Protein AF-A0A7C0YH83-F1 (afdb_monomer)

Sequence (129 aa):
MWSFIKPYIESYDAVVFTLEEFVPPDLNVNLVEYILPAIDPFSSKNMELPEDVYRSAVANSGVDMRRPLIVQVSRFDPWKDPLGVIQAYQLVKREKPDVQLAMVGSLAGDDPEGYEILSRVNEESAKDP

Structure (mmCIF, N/CA/C/O backbone):
data_AF-A0A7C0YH83-F1
#
_entry.id   AF-A0A7C0YH83-F1
#
loop_
_atom_site.group_PDB
_atom_site.id
_atom_site.type_symbol
_atom_site.label_atom_id
_atom_site.label_alt_id
_atom_site.label_comp_id
_atom_site.label_asym_id
_atom_site.label_entity_id
_atom_site.label_seq_id
_atom_site.pdbx_PDB_ins_code
_atom_site.Cartn_x
_atom_site.Cartn_y
_atom_site.Cartn_z
_atom_site.occupancy
_atom_site.B_iso_or_equiv
_atom_site.auth_seq_id
_atom_site.auth_comp_id
_atom_site.auth_asym_id
_atom_site.auth_atom_id
_atom_site.pdbx_PDB_model_num
ATOM 1 N N . MET A 1 1 ? 24.615 -0.431 -8.190 1.00 82.81 1 MET A N 1
ATOM 2 C CA . MET A 1 1 ? 23.457 -1.183 -8.720 1.00 82.81 1 MET A CA 1
ATOM 3 C C . MET A 1 1 ? 22.943 -0.566 -10.018 1.00 82.81 1 MET A C 1
ATOM 5 O O . MET A 1 1 ? 22.995 -1.242 -11.031 1.00 82.81 1 MET A O 1
ATOM 9 N N . TRP A 1 2 ? 22.545 0.715 -10.035 1.00 93.81 2 TRP A N 1
ATOM 10 C CA . TRP A 1 2 ? 22.045 1.387 -11.249 1.00 93.81 2 TRP A CA 1
ATOM 11 C C . TRP A 1 2 ? 22.982 1.279 -12.466 1.00 93.81 2 TRP A C 1
ATOM 13 O O . TRP A 1 2 ? 22.588 0.756 -13.502 1.00 93.81 2 TRP A O 1
ATOM 23 N N . SER A 1 3 ? 24.260 1.643 -12.315 1.00 94.00 3 SER A N 1
ATOM 24 C CA . SER A 1 3 ? 25.250 1.574 -13.405 1.00 94.00 3 SER A CA 1
ATOM 25 C C . SER A 1 3 ? 25.466 0.168 -13.977 1.00 94.00 3 SER A C 1
ATOM 27 O O . SER A 1 3 ? 25.964 0.038 -15.087 1.00 94.00 3 SER A O 1
ATOM 29 N N . PHE A 1 4 ? 25.117 -0.881 -13.224 1.00 96.06 4 PHE A N 1
ATOM 30 C CA . PHE A 1 4 ? 25.198 -2.262 -13.695 1.00 96.06 4 PHE A CA 1
ATOM 31 C C . PHE A 1 4 ? 23.999 -2.630 -14.575 1.00 96.06 4 PHE A C 1
ATOM 33 O O . PHE A 1 4 ? 24.183 -3.293 -15.587 1.00 96.06 4 PHE A O 1
ATOM 40 N N . ILE A 1 5 ? 22.786 -2.193 -14.216 1.00 95.88 5 ILE A N 1
ATOM 41 C CA . ILE A 1 5 ? 21.565 -2.536 -14.963 1.00 95.88 5 ILE A CA 1
ATOM 42 C C . ILE A 1 5 ? 21.326 -1.614 -16.164 1.00 95.88 5 ILE A C 1
ATOM 44 O O . ILE A 1 5 ? 20.762 -2.052 -17.164 1.00 95.88 5 ILE A O 1
ATOM 48 N N . LYS A 1 6 ? 21.787 -0.360 -16.086 1.00 96.56 6 LYS A N 1
ATOM 49 C CA . LYS A 1 6 ? 21.571 0.676 -17.102 1.00 96.56 6 LYS A CA 1
ATOM 50 C C . LYS A 1 6 ? 21.915 0.223 -18.532 1.00 96.56 6 LYS A C 1
ATOM 52 O O . LYS A 1 6 ? 21.037 0.351 -19.378 1.00 96.56 6 LYS A O 1
ATOM 57 N N . PRO A 1 7 ? 23.087 -0.383 -18.821 1.00 95.88 7 PRO A N 1
ATOM 58 C CA . PRO A 1 7 ? 23.424 -0.787 -20.190 1.00 95.88 7 PRO A CA 1
ATOM 59 C C . PRO A 1 7 ? 22.461 -1.825 -20.779 1.00 95.88 7 PRO A C 1
ATOM 61 O O . PRO A 1 7 ? 22.270 -1.874 -21.989 1.00 95.88 7 PRO A O 1
ATOM 64 N N . TYR A 1 8 ? 21.846 -2.656 -19.933 1.00 96.12 8 TYR A N 1
ATOM 65 C CA . TYR A 1 8 ? 20.841 -3.619 -20.376 1.00 96.12 8 TYR A CA 1
ATOM 66 C C . TYR A 1 8 ? 19.514 -2.927 -20.685 1.00 96.12 8 TYR A C 1
ATOM 68 O O . TYR A 1 8 ? 18.873 -3.263 -21.673 1.00 96.12 8 TYR A O 1
ATOM 76 N N . ILE A 1 9 ? 19.115 -1.943 -19.877 1.00 96.25 9 ILE A N 1
ATOM 77 C CA . ILE A 1 9 ? 17.890 -1.160 -20.099 1.00 96.25 9 ILE A CA 1
ATOM 78 C C . ILE A 1 9 ? 18.010 -0.318 -21.377 1.00 96.25 9 ILE A C 1
ATOM 80 O O . ILE A 1 9 ? 17.086 -0.298 -22.181 1.00 96.25 9 ILE A O 1
ATOM 84 N N . GLU A 1 10 ? 19.165 0.309 -21.611 1.00 97.06 10 GLU A N 1
ATOM 85 C CA . GLU A 1 10 ? 19.425 1.133 -22.804 1.0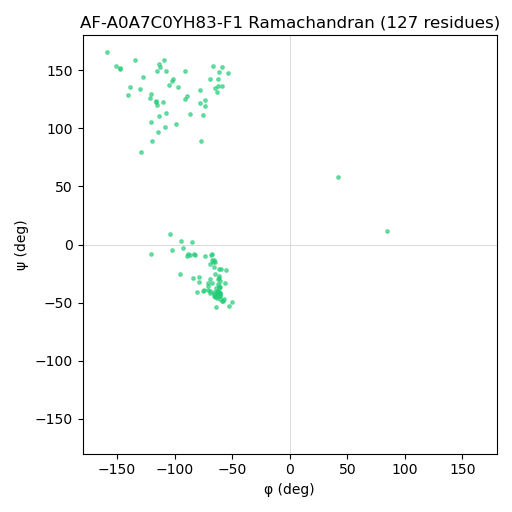0 97.06 10 GLU A CA 1
ATOM 86 C C . GLU A 1 10 ? 19.484 0.330 -24.115 1.00 97.06 10 GLU A C 1
ATOM 88 O O . GLU A 1 10 ? 19.515 0.913 -25.195 1.00 97.06 10 GLU A O 1
ATOM 93 N N . SER A 1 11 ? 19.468 -1.006 -24.042 1.00 96.44 11 SER A N 1
ATOM 94 C CA . SER A 1 11 ? 19.387 -1.874 -25.224 1.00 96.44 11 SER A CA 1
ATOM 95 C C . SER A 1 11 ? 17.963 -2.072 -25.764 1.00 96.44 11 SER A C 1
ATOM 97 O O . SER A 1 11 ? 17.807 -2.646 -26.840 1.00 96.44 11 SER A O 1
ATOM 99 N N . TYR A 1 12 ? 16.934 -1.617 -25.040 1.00 97.50 12 TYR A N 1
ATOM 100 C CA . TYR A 1 12 ? 15.534 -1.722 -25.455 1.00 97.50 12 TYR A CA 1
ATOM 101 C C . TYR A 1 12 ? 15.087 -0.493 -26.253 1.00 97.50 12 TYR A C 1
ATOM 103 O O . TYR A 1 12 ? 15.523 0.629 -26.001 1.00 97.50 12 TYR A O 1
ATOM 111 N N . ASP A 1 13 ? 14.146 -0.694 -27.176 1.00 97.19 13 ASP A N 1
ATOM 112 C CA . ASP A 1 13 ? 13.575 0.390 -27.986 1.00 97.19 13 ASP A CA 1
ATOM 113 C C . ASP A 1 13 ? 12.691 1.348 -27.173 1.00 97.19 13 ASP A C 1
ATOM 115 O O . ASP A 1 13 ? 12.582 2.530 -27.505 1.00 97.19 13 ASP A O 1
ATOM 119 N N . ALA A 1 14 ? 12.060 0.837 -26.113 1.00 97.06 14 ALA A N 1
ATOM 120 C CA . ALA A 1 14 ? 11.176 1.592 -25.240 1.00 97.06 14 ALA A CA 1
ATOM 121 C C . ALA A 1 14 ? 11.236 1.079 -23.798 1.00 97.06 14 ALA A C 1
ATOM 123 O O . ALA A 1 14 ? 11.435 -0.113 -23.551 1.00 97.06 14 ALA A O 1
ATOM 124 N N . VAL A 1 15 ? 10.996 1.981 -22.851 1.00 97.38 15 VAL A N 1
ATOM 125 C CA . VAL A 1 15 ? 10.873 1.676 -21.421 1.00 97.38 15 VAL A CA 1
ATOM 126 C C . VAL A 1 15 ? 9.572 2.248 -20.881 1.00 97.38 15 VAL A C 1
ATOM 128 O O . VAL A 1 15 ? 9.138 3.324 -21.289 1.00 97.38 15 VAL A O 1
ATOM 131 N N . VAL A 1 16 ? 8.954 1.523 -19.953 1.00 97.50 16 VAL A N 1
ATOM 132 C CA . VAL A 1 16 ? 7.685 1.918 -19.343 1.00 97.50 16 VAL A CA 1
ATOM 133 C C . VAL A 1 16 ? 7.901 2.162 -17.860 1.00 97.50 16 VAL A C 1
ATOM 135 O O . VAL A 1 16 ? 8.334 1.264 -17.137 1.00 97.50 16 VAL A O 1
ATOM 138 N N . PHE A 1 17 ? 7.553 3.360 -17.405 1.00 97.50 17 PHE A N 1
ATOM 139 C CA . PHE A 1 17 ? 7.521 3.719 -15.992 1.00 97.50 17 PHE A CA 1
ATOM 140 C C . PHE A 1 17 ? 6.086 3.983 -15.548 1.00 97.50 17 PHE A C 1
ATOM 142 O O . PHE A 1 17 ? 5.219 4.336 -16.343 1.00 97.50 17 PHE A O 1
ATOM 149 N N . THR A 1 18 ? 5.818 3.827 -14.255 1.00 97.44 18 THR A N 1
ATOM 150 C CA . THR A 1 18 ? 4.505 4.183 -13.703 1.00 97.44 18 THR A CA 1
ATOM 151 C C . THR A 1 18 ? 4.355 5.684 -13.493 1.00 97.44 18 THR A C 1
ATOM 153 O O . THR A 1 18 ? 3.238 6.181 -13.509 1.00 97.44 18 THR A O 1
ATOM 156 N N . LEU A 1 19 ? 5.463 6.392 -13.260 1.00 95.75 19 LEU A N 1
ATOM 157 C CA . LEU A 1 19 ? 5.513 7.815 -12.938 1.00 95.75 19 LEU A CA 1
ATOM 158 C C . LEU A 1 19 ? 6.789 8.441 -13.515 1.00 95.75 19 LEU A C 1
ATOM 160 O O . LEU A 1 19 ? 7.805 7.755 -13.645 1.00 95.75 19 LEU A O 1
ATOM 164 N N . GLU A 1 20 ? 6.736 9.736 -13.820 1.00 94.62 20 GLU A N 1
ATOM 165 C CA . GLU A 1 20 ? 7.871 10.499 -14.355 1.00 94.62 20 GLU A CA 1
ATOM 166 C C . GLU A 1 20 ? 9.029 10.579 -13.356 1.00 94.62 20 GLU A C 1
ATOM 168 O O . GLU A 1 20 ? 10.188 10.426 -13.735 1.00 94.62 20 GLU A O 1
ATOM 173 N N . GLU A 1 21 ? 8.736 10.703 -12.059 1.00 95.81 21 GLU A N 1
ATOM 174 C CA . GLU A 1 21 ? 9.751 10.826 -11.008 1.00 95.81 21 GLU A CA 1
ATOM 175 C C . GLU A 1 21 ? 10.621 9.570 -10.847 1.00 95.81 21 GLU A C 1
ATOM 177 O O . GLU A 1 21 ? 11.649 9.606 -10.168 1.00 95.81 21 GLU A O 1
ATOM 182 N N . PHE A 1 22 ? 10.220 8.445 -11.446 1.00 95.56 22 PHE A N 1
ATOM 183 C CA . PHE A 1 22 ? 10.992 7.204 -11.426 1.00 95.56 22 PHE A CA 1
ATOM 184 C C . PHE A 1 22 ? 11.994 7.095 -12.574 1.00 95.56 22 PHE A C 1
ATOM 186 O O . PHE A 1 22 ? 12.809 6.170 -12.556 1.00 95.56 22 PHE A O 1
ATOM 193 N N . VAL A 1 23 ? 11.966 8.013 -13.546 1.00 95.69 23 VAL A N 1
ATOM 194 C CA . VAL A 1 23 ? 12.904 8.008 -14.671 1.00 95.69 23 VAL A CA 1
ATOM 195 C C . VAL A 1 23 ? 14.283 8.464 -14.186 1.00 95.69 23 VAL A C 1
ATOM 197 O O . VAL A 1 23 ? 14.433 9.594 -13.714 1.00 95.69 23 VAL A O 1
ATOM 200 N N . PRO A 1 24 ? 15.323 7.619 -14.298 1.00 95.62 24 PRO A N 1
ATOM 201 C CA . PRO A 1 24 ? 16.668 8.015 -13.913 1.00 95.62 24 PRO A CA 1
ATOM 202 C C . PRO A 1 24 ? 17.169 9.148 -14.817 1.00 95.62 24 PRO A C 1
ATOM 204 O O . PRO A 1 24 ? 17.037 9.056 -16.038 1.00 95.62 24 PRO A O 1
ATOM 207 N N . PRO A 1 25 ? 17.783 10.201 -14.252 1.00 93.94 25 PRO A N 1
ATOM 208 C CA . PRO A 1 25 ? 18.122 11.414 -14.998 1.00 93.94 25 PRO A CA 1
ATOM 209 C C . PRO A 1 25 ? 19.172 11.188 -16.092 1.00 93.94 25 PRO A C 1
ATOM 211 O O . PRO A 1 25 ? 19.315 12.010 -16.991 1.00 93.94 25 PRO A O 1
ATOM 214 N N . ASP A 1 26 ? 19.936 10.099 -16.004 1.00 95.75 26 ASP A N 1
ATOM 215 C CA . ASP A 1 26 ? 20.992 9.743 -16.944 1.00 95.75 26 ASP A CA 1
ATOM 216 C C . ASP A 1 26 ? 20.594 8.615 -17.911 1.00 95.75 26 ASP A C 1
ATOM 218 O O . ASP A 1 26 ? 21.467 8.104 -18.613 1.00 95.75 26 ASP A O 1
ATOM 222 N N . LEU A 1 27 ? 19.323 8.198 -17.940 1.00 95.81 27 LEU A N 1
ATOM 223 C CA . LEU A 1 27 ? 18.836 7.142 -18.827 1.00 95.81 27 LEU A CA 1
ATOM 224 C C . LEU A 1 27 ? 18.745 7.637 -20.279 1.00 95.81 27 LEU A C 1
ATOM 226 O O . LEU A 1 27 ? 18.050 8.610 -20.561 1.00 95.81 27 LEU A O 1
ATOM 230 N N . ASN A 1 28 ? 19.408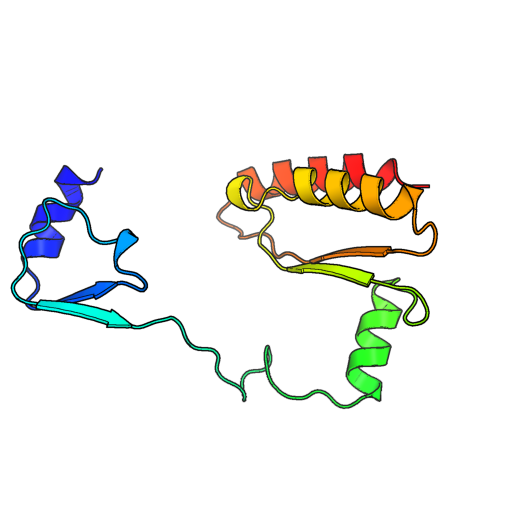 6.943 -21.206 1.00 95.12 28 ASN A N 1
ATOM 231 C CA . ASN A 1 28 ? 19.405 7.273 -22.628 1.00 95.12 28 ASN A CA 1
ATOM 232 C C . ASN A 1 28 ? 18.716 6.176 -23.455 1.00 95.12 28 ASN A C 1
ATOM 234 O O . ASN A 1 28 ? 19.334 5.176 -23.819 1.00 95.12 28 ASN A O 1
ATOM 238 N N . VAL A 1 29 ? 17.436 6.378 -23.765 1.00 95.62 29 VAL A N 1
ATOM 239 C CA . VAL A 1 29 ? 16.597 5.473 -24.571 1.00 95.62 29 VAL A CA 1
ATOM 240 C C . VAL A 1 29 ? 15.802 6.261 -25.607 1.00 95.62 29 VAL A C 1
ATOM 242 O O . VAL A 1 29 ? 15.577 7.459 -25.448 1.00 95.62 29 VAL A O 1
ATOM 245 N N . ASN A 1 30 ? 15.348 5.584 -26.662 1.00 93.94 30 ASN A N 1
ATOM 246 C CA . ASN A 1 30 ? 14.607 6.229 -27.749 1.00 93.94 30 ASN A CA 1
ATOM 247 C C . ASN A 1 30 ? 13.191 6.655 -27.335 1.00 93.94 30 ASN A C 1
ATOM 249 O O . ASN A 1 30 ? 12.705 7.685 -27.800 1.00 93.94 30 ASN A O 1
ATOM 253 N N . LEU A 1 31 ? 12.530 5.858 -26.488 1.00 97.38 31 LEU A N 1
ATOM 254 C CA . LEU A 1 31 ? 11.156 6.097 -26.060 1.00 97.38 31 LEU A CA 1
ATOM 255 C C . LEU A 1 31 ? 10.969 5.778 -24.572 1.00 97.38 31 LEU A C 1
ATOM 257 O O . LEU A 1 31 ? 11.298 4.685 -24.110 1.00 97.38 31 LEU A O 1
ATOM 261 N N . VAL A 1 32 ? 10.391 6.729 -23.842 1.00 97.62 32 VAL A N 1
ATOM 262 C CA . VAL A 1 32 ? 9.933 6.561 -22.458 1.00 97.62 32 VAL A CA 1
ATOM 263 C C . VAL A 1 32 ? 8.422 6.747 -22.447 1.00 97.62 32 VAL A C 1
ATOM 265 O O . VAL A 1 32 ? 7.934 7.793 -22.866 1.00 97.62 32 VAL A O 1
ATOM 268 N N . GLU A 1 33 ? 7.698 5.743 -21.965 1.00 97.75 33 GLU A N 1
ATOM 269 C CA . GLU A 1 33 ? 6.241 5.768 -21.833 1.00 97.75 33 GLU A CA 1
ATOM 270 C C . GLU A 1 33 ? 5.819 5.695 -20.366 1.00 97.75 33 GLU A C 1
ATOM 272 O O . GLU A 1 33 ? 6.473 5.049 -19.538 1.00 97.75 33 GLU A O 1
ATOM 277 N N . TYR A 1 34 ? 4.681 6.317 -20.057 1.00 97.44 34 TYR A N 1
ATOM 278 C CA . TYR A 1 34 ? 4.110 6.322 -18.714 1.00 97.44 34 TYR A CA 1
ATOM 279 C C . TYR A 1 34 ? 2.796 5.556 -18.689 1.00 97.44 34 TYR A C 1
ATOM 281 O O . TYR A 1 34 ? 1.785 6.006 -19.227 1.00 97.44 34 TYR A O 1
ATOM 289 N N . ILE A 1 35 ? 2.803 4.395 -18.037 1.00 96.94 35 ILE A N 1
ATOM 290 C CA . ILE A 1 35 ? 1.609 3.567 -17.872 1.00 96.94 35 ILE A CA 1
ATOM 291 C C . ILE A 1 35 ? 1.358 3.393 -16.380 1.00 96.94 35 ILE A C 1
ATOM 293 O O . ILE A 1 35 ? 2.046 2.635 -15.692 1.00 96.94 35 ILE A O 1
ATOM 297 N N . LEU A 1 36 ? 0.348 4.108 -15.880 1.00 96.56 36 LEU A N 1
ATOM 298 C CA . LEU A 1 36 ? -0.100 3.976 -14.498 1.00 96.56 36 LEU A CA 1
ATOM 299 C C . LEU A 1 36 ? -0.616 2.553 -14.242 1.00 96.56 36 LEU A C 1
ATOM 301 O O . LEU A 1 36 ? -1.296 1.979 -15.100 1.00 96.56 36 LEU A O 1
ATOM 305 N N . PRO A 1 37 ? -0.353 1.981 -13.054 1.00 95.44 37 PRO A N 1
ATOM 306 C CA . PRO A 1 37 ? -0.959 0.717 -12.682 1.00 95.44 37 PRO A CA 1
ATOM 307 C C . PRO A 1 37 ? -2.480 0.882 -12.616 1.00 95.44 37 PRO A C 1
ATOM 309 O O . PRO A 1 37 ? -2.996 1.855 -12.066 1.00 95.44 37 PRO A O 1
ATOM 312 N N . ALA A 1 38 ? -3.198 -0.096 -13.158 1.00 95.69 38 ALA A N 1
ATOM 313 C CA . ALA A 1 38 ? -4.652 -0.126 -13.150 1.00 95.69 38 ALA A CA 1
ATOM 314 C C . ALA A 1 38 ? -5.176 -1.208 -12.201 1.00 95.69 38 ALA A C 1
ATOM 316 O O . ALA A 1 38 ? -4.485 -2.176 -11.870 1.00 95.69 38 ALA A O 1
ATOM 317 N N . ILE A 1 39 ? -6.428 -1.047 -11.781 1.00 96.88 39 ILE A N 1
ATOM 318 C CA . ILE A 1 39 ? -7.178 -2.083 -11.077 1.00 96.88 39 ILE A CA 1
ATOM 319 C C . ILE A 1 39 ? -8.152 -2.753 -12.044 1.00 96.88 39 ILE A C 1
ATOM 321 O O . ILE A 1 39 ? -8.775 -2.086 -12.865 1.00 96.88 39 ILE A O 1
ATOM 325 N N . ASP A 1 40 ? -8.296 -4.070 -11.927 1.00 97.00 40 ASP A N 1
ATOM 326 C CA . ASP A 1 40 ? -9.355 -4.807 -12.613 1.00 97.00 40 ASP A CA 1
ATOM 327 C C . ASP A 1 40 ? -10.623 -4.790 -11.740 1.00 97.00 40 ASP A C 1
ATOM 329 O O . ASP A 1 40 ? -10.602 -5.413 -10.666 1.00 97.00 40 ASP A O 1
ATOM 333 N N . PRO A 1 41 ? -11.707 -4.103 -12.156 1.00 96.00 41 PRO A N 1
ATOM 334 C CA . PRO A 1 41 ? -12.940 -3.996 -11.376 1.00 96.00 41 PRO A CA 1
ATOM 335 C C . PRO A 1 41 ? -13.684 -5.330 -11.226 1.00 96.00 41 PRO A C 1
ATOM 337 O O . PRO A 1 41 ? -14.548 -5.439 -10.364 1.00 96.00 41 PRO A O 1
ATOM 340 N N . PHE A 1 42 ? -13.354 -6.349 -12.025 1.00 95.25 42 PHE A N 1
ATOM 341 C CA . PHE A 1 42 ? -13.986 -7.670 -11.962 1.00 95.25 42 PHE A CA 1
ATOM 342 C C . PHE A 1 42 ? -13.122 -8.720 -11.257 1.00 95.25 42 PHE A C 1
ATOM 344 O O . PHE A 1 42 ? -13.570 -9.844 -11.034 1.00 95.25 42 PHE A O 1
ATOM 351 N N . SER A 1 43 ? -11.894 -8.369 -10.871 1.00 96.00 43 SER A N 1
ATOM 352 C CA . SER A 1 43 ? -11.055 -9.245 -10.053 1.00 96.00 43 SER A CA 1
ATOM 353 C C . SER A 1 43 ? -11.633 -9.422 -8.646 1.00 96.00 43 SER A C 1
ATOM 355 O O . SER A 1 43 ? -12.267 -8.518 -8.100 1.00 96.00 43 SER A O 1
ATOM 357 N N . SER A 1 44 ? -11.325 -10.549 -8.001 1.00 93.25 44 SER A N 1
ATOM 358 C CA . SER A 1 44 ? -11.790 -10.870 -6.640 1.00 93.25 44 SER A CA 1
ATOM 359 C C . SER A 1 44 ? -11.443 -9.815 -5.581 1.00 93.25 44 SER A C 1
ATOM 361 O O . SER A 1 44 ? -12.093 -9.753 -4.544 1.00 93.25 44 SER A O 1
ATOM 363 N N . LYS A 1 45 ? -10.429 -8.980 -5.835 1.00 92.44 45 LYS A N 1
ATOM 364 C CA . LYS A 1 45 ? -10.004 -7.897 -4.942 1.00 92.44 45 LYS A CA 1
ATOM 365 C C . LYS A 1 45 ? -10.894 -6.651 -5.031 1.00 92.44 45 LYS A C 1
ATOM 367 O O . LYS A 1 45 ? -11.012 -5.942 -4.039 1.00 92.44 45 LYS A O 1
ATOM 372 N N . ASN A 1 46 ? -11.453 -6.357 -6.207 1.00 96.25 46 ASN A N 1
ATOM 373 C CA . ASN A 1 46 ? -12.150 -5.090 -6.471 1.00 96.25 46 ASN A CA 1
ATOM 374 C C . ASN A 1 46 ? -13.618 -5.269 -6.879 1.00 96.25 46 ASN A C 1
ATOM 376 O O . ASN A 1 46 ? -14.323 -4.270 -7.005 1.00 96.25 46 ASN A O 1
ATOM 380 N N . MET A 1 47 ? -14.063 -6.507 -7.111 1.00 95.00 47 MET A N 1
ATOM 381 C CA . MET A 1 47 ? -15.453 -6.789 -7.448 1.00 95.00 47 MET A CA 1
ATOM 382 C C . MET A 1 47 ? -16.394 -6.362 -6.321 1.00 95.00 47 MET A C 1
ATOM 384 O O . MET A 1 47 ? -16.055 -6.441 -5.138 1.00 95.00 47 MET A O 1
ATOM 388 N N . GLU A 1 48 ? -17.601 -5.947 -6.695 1.00 95.00 48 GLU A N 1
ATOM 389 C CA . GLU A 1 48 ? -18.652 -5.660 -5.728 1.00 95.00 48 GLU A CA 1
ATOM 390 C C . GLU A 1 48 ? -19.029 -6.939 -4.969 1.00 95.00 48 GLU A C 1
ATOM 392 O O . GLU A 1 48 ? -19.237 -8.004 -5.561 1.00 95.00 48 GLU A O 1
ATOM 397 N N . LEU A 1 49 ? -19.090 -6.833 -3.643 1.00 94.25 49 LEU A N 1
ATOM 398 C CA . LEU A 1 49 ? -19.463 -7.934 -2.767 1.00 94.25 49 LEU A CA 1
ATOM 399 C C . LEU A 1 49 ? -20.889 -7.725 -2.250 1.00 94.25 49 LEU A C 1
ATOM 401 O O . LEU A 1 49 ? -21.217 -6.611 -1.830 1.00 94.25 49 LEU A O 1
ATOM 405 N N . PRO A 1 50 ? -21.718 -8.785 -2.208 1.00 95.88 50 PRO A N 1
ATOM 406 C CA . PRO A 1 50 ? -22.999 -8.744 -1.520 1.00 95.88 50 PRO A CA 1
ATOM 407 C C . PRO A 1 50 ? -22.857 -8.294 -0.061 1.00 95.88 50 PRO A C 1
ATOM 409 O O . PRO A 1 50 ? -21.850 -8.563 0.603 1.00 95.88 50 PRO A O 1
ATOM 412 N N . GLU A 1 51 ? -23.881 -7.605 0.438 1.00 94.25 51 GLU A N 1
ATOM 413 C CA . GLU A 1 51 ? -23.852 -6.980 1.761 1.00 94.25 51 GLU A CA 1
ATOM 414 C C . GLU A 1 51 ? -23.653 -7.972 2.906 1.00 94.25 51 GLU A C 1
ATOM 416 O O . GLU A 1 51 ? -22.869 -7.722 3.820 1.00 94.25 51 GLU A O 1
ATOM 421 N N . ASP A 1 52 ? -24.313 -9.119 2.838 1.00 95.06 52 ASP A N 1
ATOM 422 C CA . ASP A 1 52 ? -24.150 -10.209 3.792 1.00 95.06 52 ASP A CA 1
ATOM 423 C C . ASP A 1 52 ? -22.706 -10.732 3.818 1.00 95.06 52 ASP A C 1
ATOM 425 O O . ASP A 1 52 ? -22.142 -10.925 4.897 1.00 95.06 52 ASP A O 1
ATOM 429 N N . VAL A 1 53 ? -22.071 -10.866 2.650 1.00 93.69 53 VAL A N 1
ATOM 430 C CA . VAL A 1 53 ? -20.702 -11.385 2.522 1.00 93.69 53 VAL A CA 1
ATOM 431 C C . VAL A 1 53 ? -19.690 -10.465 3.198 1.00 93.69 53 VAL A C 1
ATOM 433 O O . VAL A 1 53 ? -18.927 -10.925 4.054 1.00 93.69 53 VAL A O 1
ATOM 436 N N . TYR A 1 54 ? -19.667 -9.168 2.862 1.00 90.81 54 TYR A N 1
ATOM 437 C CA . TYR A 1 54 ? -18.670 -8.275 3.462 1.00 90.81 54 TYR A CA 1
ATOM 438 C C . TYR A 1 54 ? -18.964 -8.008 4.943 1.00 90.81 54 TYR A C 1
ATOM 440 O O . TYR A 1 54 ? -18.026 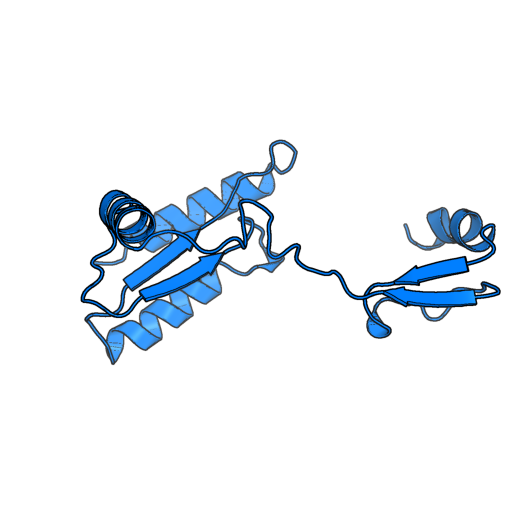-7.903 5.735 1.00 90.81 54 TYR A O 1
ATOM 448 N N . ARG A 1 55 ? -20.240 -7.955 5.358 1.00 91.50 55 ARG A N 1
ATOM 449 C CA . ARG A 1 55 ? -20.596 -7.792 6.777 1.00 91.50 55 ARG A CA 1
ATOM 450 C C . ARG A 1 55 ? -20.120 -8.972 7.608 1.00 91.50 55 ARG A C 1
ATOM 452 O O . ARG A 1 55 ? -19.515 -8.766 8.658 1.00 91.50 55 ARG A O 1
ATOM 459 N N . SER A 1 56 ? -20.344 -10.198 7.136 1.00 91.75 56 SER A N 1
ATOM 460 C CA . SER A 1 56 ? -19.841 -11.394 7.810 1.00 91.75 56 SER A CA 1
ATOM 461 C C . SER A 1 56 ? -18.314 -11.428 7.844 1.00 91.75 56 SER A C 1
ATOM 463 O O . SER A 1 56 ? -17.749 -11.745 8.888 1.00 91.75 56 SER A O 1
ATOM 465 N N . ALA A 1 57 ? -17.635 -11.058 6.755 1.00 91.31 57 ALA A N 1
ATOM 466 C CA . ALA A 1 57 ? -16.173 -11.024 6.716 1.00 91.31 57 ALA A CA 1
ATOM 467 C C . ALA A 1 57 ? -15.579 -10.046 7.74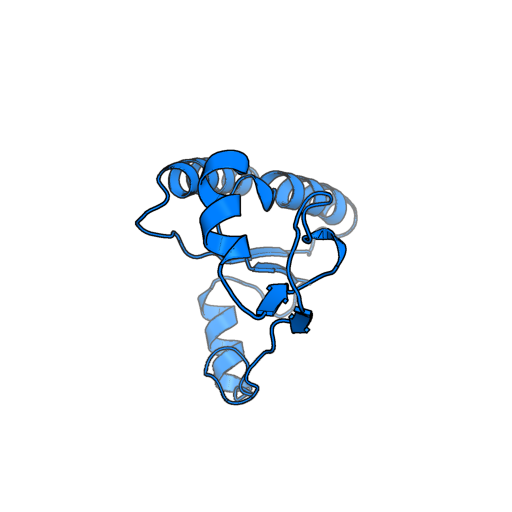9 1.00 91.31 57 ALA A C 1
ATOM 469 O O . ALA A 1 57 ? -14.677 -10.424 8.495 1.00 91.31 57 ALA A O 1
ATOM 470 N N . VAL A 1 58 ? -16.118 -8.824 7.839 1.00 92.19 58 VAL A N 1
ATOM 471 C CA . VAL A 1 58 ? -15.656 -7.800 8.793 1.00 92.19 58 VAL A CA 1
ATOM 472 C C . VAL A 1 58 ? -16.005 -8.173 10.238 1.00 92.19 58 VAL A C 1
ATOM 474 O O . VAL A 1 58 ? -15.172 -8.039 11.131 1.00 92.19 58 VAL A O 1
ATOM 477 N N . ALA A 1 59 ? -17.207 -8.694 10.493 1.00 88.94 59 ALA A N 1
ATOM 478 C CA . ALA A 1 59 ? -17.585 -9.134 11.837 1.00 88.94 59 ALA A CA 1
ATOM 479 C C . ALA A 1 59 ? -16.690 -10.284 12.337 1.00 88.94 59 ALA A C 1
ATOM 481 O O . ALA A 1 59 ? -16.249 -10.279 13.487 1.00 88.94 59 ALA A O 1
ATOM 482 N N . ASN A 1 60 ? -16.358 -11.238 11.461 1.00 92.06 60 ASN A N 1
ATOM 483 C CA . ASN A 1 60 ? -15.493 -12.372 11.792 1.00 92.06 60 ASN A CA 1
ATOM 484 C C . ASN A 1 60 ? -14.027 -11.973 12.034 1.00 92.06 60 ASN A C 1
ATOM 486 O O . ASN A 1 60 ? -13.291 -12.748 12.641 1.00 92.06 60 ASN A O 1
ATOM 490 N N . SER A 1 61 ? -13.596 -10.781 11.605 1.00 90.38 61 SER A N 1
ATOM 491 C CA . SER A 1 61 ? -12.253 -10.263 11.894 1.00 90.38 61 SER A CA 1
ATOM 492 C C . SER A 1 61 ? -12.147 -9.549 13.249 1.00 90.38 61 SER A C 1
ATOM 494 O O . SER A 1 61 ? -11.088 -9.013 13.564 1.00 90.38 61 SER A O 1
ATOM 496 N N . GLY A 1 62 ? -13.227 -9.499 14.041 1.00 90.75 62 GLY A N 1
ATOM 497 C CA . GLY A 1 62 ? -13.250 -8.849 15.358 1.00 90.75 62 GLY A CA 1
ATOM 498 C C . GLY A 1 62 ? -13.504 -7.336 15.332 1.00 90.75 62 GLY A C 1
ATOM 499 O O . GLY A 1 62 ? -13.340 -6.671 16.352 1.00 90.75 62 GLY A O 1
ATOM 500 N N . VAL A 1 63 ? -13.912 -6.779 14.189 1.00 94.00 63 VAL A N 1
ATOM 501 C CA . VAL A 1 63 ? -14.195 -5.345 14.013 1.00 94.00 63 VAL A CA 1
ATOM 502 C C . VAL A 1 63 ? -15.673 -5.056 14.308 1.00 94.00 63 VAL A C 1
ATOM 504 O O . VAL A 1 63 ? -16.558 -5.630 13.673 1.00 94.00 63 VAL A O 1
ATOM 507 N N . ASP A 1 64 ? -15.970 -4.120 15.222 1.00 94.00 64 ASP A N 1
ATOM 508 C CA . ASP A 1 64 ? -17.345 -3.623 15.409 1.00 94.00 64 ASP A CA 1
ATOM 509 C C . ASP A 1 64 ? -17.710 -2.668 14.267 1.00 94.00 64 ASP A C 1
ATOM 511 O O . ASP A 1 64 ? -17.188 -1.557 14.171 1.00 94.00 64 ASP A O 1
ATOM 515 N N . MET A 1 65 ? -18.635 -3.097 13.408 1.00 90.44 65 MET A N 1
ATOM 516 C CA . MET A 1 65 ? -19.107 -2.325 12.254 1.00 90.44 65 MET A CA 1
ATOM 517 C C . MET A 1 65 ? -19.918 -1.072 12.615 1.00 90.44 65 MET A C 1
ATOM 519 O O . MET A 1 65 ? -20.261 -0.291 11.729 1.00 90.44 65 MET A O 1
ATOM 523 N N . ARG A 1 66 ? -20.279 -0.886 13.889 1.00 93.94 66 ARG A N 1
ATOM 524 C CA . ARG A 1 66 ? -21.004 0.303 14.369 1.00 93.94 66 ARG A CA 1
ATOM 525 C C . ARG A 1 66 ? -20.062 1.427 14.793 1.00 93.94 66 ARG A C 1
ATOM 527 O O . ARG A 1 66 ? -20.530 2.528 15.072 1.00 93.94 66 ARG A O 1
ATOM 534 N N . ARG A 1 67 ? -18.761 1.142 14.883 1.00 95.31 67 ARG A N 1
ATOM 535 C CA . ARG A 1 67 ? -17.723 2.072 15.325 1.00 95.31 67 ARG A CA 1
ATOM 536 C C . ARG A 1 67 ? -16.866 2.519 14.136 1.00 95.31 67 ARG A C 1
ATOM 538 O O . ARG A 1 67 ? -16.695 1.749 13.189 1.00 95.31 67 ARG A O 1
ATOM 545 N N . PRO A 1 68 ? -16.313 3.743 14.157 1.00 96.75 68 PRO A N 1
ATOM 546 C CA . PRO A 1 68 ? -15.411 4.202 13.108 1.00 96.75 68 PRO A CA 1
ATOM 547 C C . PRO A 1 68 ? -14.183 3.292 12.983 1.00 96.75 68 PRO A C 1
ATOM 549 O O . PRO A 1 68 ? -13.571 2.930 13.988 1.00 96.75 68 PRO A O 1
ATOM 552 N N . LEU A 1 69 ? -13.798 2.959 11.751 1.00 95.94 69 LEU A N 1
ATOM 553 C CA . LEU A 1 69 ? -12.658 2.096 11.452 1.00 95.94 69 LEU A CA 1
ATOM 554 C C . LEU A 1 69 ? -11.641 2.832 10.577 1.00 95.94 69 LEU A C 1
ATOM 556 O O . LEU A 1 69 ? -11.974 3.322 9.500 1.00 95.94 69 LEU A O 1
ATOM 560 N N . ILE A 1 70 ? -10.392 2.854 11.029 1.00 97.38 70 ILE A N 1
ATOM 561 C CA . ILE A 1 70 ? -9.217 3.213 10.238 1.00 97.38 70 ILE A CA 1
ATOM 562 C C . ILE A 1 70 ? -8.587 1.910 9.747 1.00 97.38 70 ILE A C 1
ATOM 564 O O . ILE A 1 70 ? -8.458 0.956 10.514 1.00 97.38 70 ILE A O 1
ATOM 568 N N . VAL A 1 71 ? -8.200 1.854 8.474 1.00 96.62 71 VAL A N 1
ATOM 569 C CA . VAL A 1 71 ? -7.581 0.662 7.882 1.00 96.62 71 VAL A CA 1
ATOM 570 C C . VAL A 1 71 ? -6.304 1.049 7.156 1.00 96.62 71 VAL A C 1
ATOM 572 O O . VAL A 1 71 ? -6.309 1.978 6.350 1.00 96.62 71 VAL A O 1
ATOM 575 N N . GLN A 1 72 ? -5.236 0.290 7.387 1.00 96.69 72 GLN A N 1
ATOM 576 C CA . GLN A 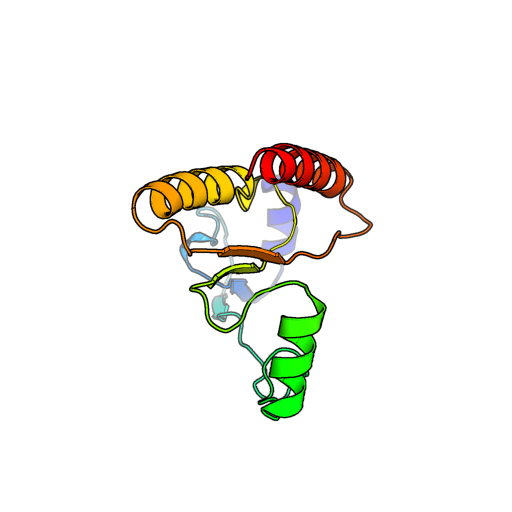1 72 ? -4.077 0.253 6.502 1.00 96.69 72 GLN A CA 1
ATOM 577 C C . GLN A 1 72 ? -4.038 -1.103 5.802 1.00 96.69 72 GLN A C 1
ATOM 579 O O . GLN A 1 72 ? -3.977 -2.137 6.463 1.00 96.69 72 GLN A O 1
ATOM 584 N N . VAL A 1 73 ? -4.050 -1.091 4.466 1.00 95.56 73 VAL A N 1
ATOM 585 C CA . VAL A 1 73 ? -3.849 -2.292 3.644 1.00 95.56 73 VAL A CA 1
ATOM 586 C C . VAL A 1 73 ? -2.476 -2.210 2.984 1.00 95.56 73 VAL A C 1
ATOM 588 O O . VAL A 1 73 ? -2.293 -1.481 2.008 1.00 95.56 73 VAL A O 1
ATOM 591 N N . SER A 1 74 ? -1.489 -2.923 3.521 1.00 93.25 74 SER A N 1
ATOM 592 C CA . SER A 1 74 ? -0.130 -2.948 2.972 1.00 93.25 74 SER A CA 1
ATOM 593 C C . SER A 1 74 ? 0.641 -4.183 3.422 1.00 93.25 74 SER A C 1
ATOM 595 O O . SER A 1 74 ? 0.275 -4.841 4.389 1.00 93.25 74 SER A O 1
ATOM 597 N N . ARG A 1 75 ? 1.768 -4.478 2.765 1.00 89.75 75 ARG A N 1
ATOM 598 C CA . ARG A 1 75 ? 2.764 -5.384 3.356 1.00 89.75 75 ARG A CA 1
ATOM 599 C C . ARG A 1 75 ? 3.243 -4.825 4.699 1.00 89.75 75 ARG A C 1
ATOM 601 O O . ARG A 1 75 ? 3.247 -3.603 4.889 1.00 89.75 75 ARG A O 1
ATOM 608 N N . PHE A 1 76 ? 3.671 -5.718 5.586 1.00 88.19 76 PHE A N 1
ATOM 609 C CA . PHE A 1 76 ? 4.438 -5.351 6.773 1.00 88.19 76 PHE A CA 1
ATOM 610 C C . PHE A 1 76 ? 5.868 -5.073 6.330 1.00 88.19 76 PHE A C 1
ATOM 612 O O . PHE A 1 76 ? 6.675 -5.976 6.220 1.00 88.19 76 PHE A O 1
ATOM 619 N N . ASP A 1 77 ? 6.123 -3.826 5.969 1.00 86.56 77 ASP A N 1
ATOM 620 C CA . ASP A 1 77 ? 7.355 -3.365 5.341 1.00 86.56 77 ASP A CA 1
ATOM 621 C C . ASP A 1 77 ? 7.708 -2.018 5.998 1.00 86.56 77 ASP A C 1
ATOM 623 O O . ASP A 1 77 ? 6.796 -1.203 6.207 1.00 86.56 77 ASP A O 1
ATOM 627 N N . PRO A 1 78 ? 8.978 -1.763 6.365 1.00 85.94 78 PRO A N 1
ATOM 628 C CA . PRO A 1 78 ? 9.360 -0.539 7.070 1.00 85.94 78 PRO A CA 1
ATOM 629 C C . PRO A 1 78 ? 8.971 0.737 6.315 1.00 85.94 78 PRO A C 1
ATOM 631 O O . PRO A 1 78 ? 8.583 1.728 6.931 1.00 85.94 78 PRO A O 1
ATOM 634 N N . TRP A 1 79 ? 8.998 0.710 4.980 1.00 90.12 79 TRP A N 1
ATOM 635 C CA . TRP A 1 79 ? 8.669 1.851 4.121 1.00 90.12 79 TRP A CA 1
ATOM 636 C C . TRP A 1 79 ? 7.170 2.156 4.073 1.00 90.12 79 TRP A C 1
ATOM 638 O O . TRP A 1 79 ? 6.763 3.181 3.527 1.00 90.12 79 TRP A O 1
ATOM 648 N N . LYS A 1 80 ? 6.329 1.267 4.617 1.00 92.44 80 LYS A N 1
ATOM 649 C CA . LYS A 1 80 ? 4.889 1.498 4.812 1.00 92.44 80 LYS A CA 1
ATOM 650 C C . LYS A 1 80 ? 4.562 2.072 6.186 1.00 92.44 80 LYS A C 1
ATOM 652 O O . LYS A 1 80 ? 3.394 2.346 6.441 1.00 92.44 80 LYS A O 1
ATOM 657 N N . ASP A 1 81 ? 5.576 2.232 7.034 1.00 94.19 81 ASP A N 1
ATOM 658 C CA . ASP A 1 81 ? 5.507 2.825 8.368 1.00 94.19 81 ASP A CA 1
ATOM 659 C C . ASP A 1 81 ? 4.277 2.394 9.197 1.00 94.19 81 ASP A C 1
ATOM 661 O O . ASP A 1 81 ? 3.474 3.223 9.638 1.00 94.19 81 ASP A O 1
ATOM 665 N N . PRO A 1 82 ? 4.090 1.081 9.433 1.00 93.88 82 PRO A N 1
ATOM 666 C CA . PRO A 1 82 ? 2.934 0.612 10.190 1.00 93.88 82 PRO A CA 1
ATOM 667 C C . PRO A 1 82 ? 2.948 1.097 11.651 1.00 93.88 82 PRO A C 1
ATOM 669 O O . PRO A 1 82 ? 1.893 1.240 12.266 1.00 93.88 82 PRO A O 1
ATOM 672 N N . LEU A 1 83 ? 4.127 1.392 12.213 1.00 94.19 83 LEU A N 1
ATOM 673 C CA . LEU A 1 83 ? 4.254 1.926 13.572 1.00 94.19 83 LEU A CA 1
ATOM 674 C C . LEU A 1 83 ? 3.842 3.399 13.645 1.00 94.19 83 LEU A C 1
ATOM 676 O O . LEU A 1 83 ? 3.174 3.792 14.602 1.00 94.19 83 LEU A O 1
ATOM 680 N N . GLY A 1 84 ? 4.189 4.205 12.639 1.00 96.12 84 GLY A N 1
ATOM 681 C CA . GLY A 1 84 ? 3.686 5.567 12.507 1.00 96.12 84 GLY A CA 1
ATOM 682 C C . GLY A 1 84 ? 2.164 5.607 12.379 1.00 96.12 84 GLY A C 1
ATOM 683 O O . GLY A 1 84 ? 1.523 6.463 12.989 1.00 96.12 84 GLY A O 1
ATOM 684 N N .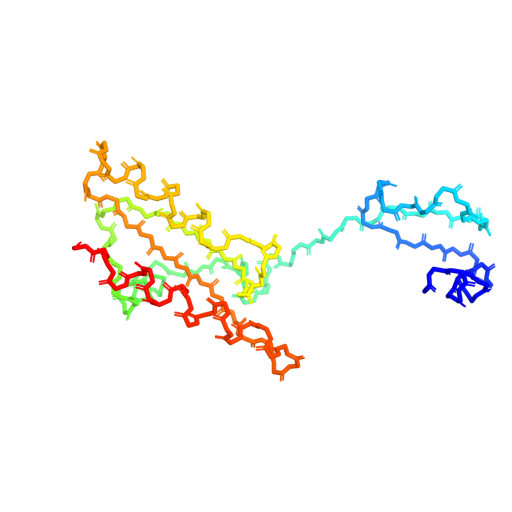 VAL A 1 85 ? 1.555 4.632 11.695 1.00 96.94 85 VAL A N 1
ATOM 685 C CA . VAL A 1 85 ? 0.088 4.516 11.631 1.00 96.94 85 VAL A CA 1
ATOM 686 C C . VAL A 1 85 ? -0.534 4.190 12.988 1.00 96.94 85 VAL A C 1
ATOM 688 O O . VAL A 1 85 ? -1.534 4.812 13.347 1.00 96.94 85 VAL A O 1
ATOM 691 N N . ILE A 1 86 ? 0.070 3.308 13.790 1.00 95.81 86 ILE A N 1
ATOM 692 C CA . ILE A 1 86 ? -0.387 3.068 15.171 1.00 95.81 86 ILE A CA 1
ATOM 693 C C . ILE A 1 86 ? -0.281 4.350 16.010 1.00 95.81 86 ILE A C 1
ATOM 695 O O . ILE A 1 86 ? -1.214 4.688 16.737 1.00 95.81 86 ILE A O 1
ATOM 699 N N . GLN A 1 87 ? 0.813 5.105 15.887 1.00 96.06 87 GLN A N 1
ATOM 700 C CA . GLN A 1 87 ? 0.976 6.375 16.604 1.00 96.06 87 GLN A CA 1
ATOM 701 C C . GLN A 1 87 ? -0.076 7.407 16.176 1.00 96.06 87 GLN A C 1
ATOM 703 O O . GLN A 1 87 ? -0.694 8.051 17.024 1.00 96.06 87 GLN A O 1
ATOM 708 N N . ALA A 1 88 ? -0.335 7.535 14.873 1.00 97.12 88 ALA A N 1
ATOM 709 C CA . ALA A 1 88 ? -1.384 8.404 14.352 1.00 97.12 88 ALA A CA 1
ATOM 710 C C . ALA A 1 88 ? -2.768 7.984 14.872 1.00 97.12 88 ALA A C 1
ATOM 712 O O . ALA A 1 88 ? -3.533 8.825 15.345 1.00 97.12 88 ALA A O 1
ATOM 713 N N . TYR A 1 89 ? -3.065 6.682 14.869 1.00 97.25 89 TYR A N 1
ATOM 714 C CA . TYR A 1 89 ? -4.280 6.126 15.459 1.00 97.25 89 TYR A CA 1
ATOM 715 C C . TYR A 1 89 ? -4.423 6.486 16.942 1.00 97.25 89 TYR A C 1
ATOM 717 O O . TYR A 1 89 ? -5.482 6.957 17.351 1.00 97.25 89 TYR A O 1
ATOM 725 N N . GLN A 1 90 ? -3.364 6.341 17.742 1.00 95.81 90 GLN A N 1
ATOM 726 C CA . GLN A 1 90 ? -3.381 6.686 19.166 1.00 95.81 90 GLN A CA 1
ATOM 727 C C . GLN A 1 90 ? -3.678 8.172 19.402 1.00 95.81 90 GLN A C 1
ATOM 729 O O . GLN A 1 90 ? -4.371 8.511 20.360 1.00 95.81 90 GLN A O 1
ATOM 734 N N . LEU A 1 91 ? -3.189 9.065 18.535 1.00 96.75 91 LEU A N 1
ATOM 735 C CA . LEU A 1 91 ? -3.534 10.488 18.593 1.00 96.75 91 LEU A CA 1
ATOM 736 C C . LEU A 1 91 ? -5.022 10.710 18.303 1.00 96.75 91 LEU A C 1
ATOM 738 O O . LEU A 1 91 ? -5.680 11.429 19.052 1.00 96.75 91 LEU A O 1
ATOM 742 N N . VAL A 1 92 ? -5.571 10.054 17.275 1.00 97.44 92 VAL A N 1
ATOM 743 C CA . VAL A 1 92 ? -7.005 10.132 16.946 1.00 97.44 92 VAL A CA 1
ATOM 744 C C . VAL A 1 92 ? -7.863 9.572 18.083 1.00 97.44 92 VAL A C 1
ATOM 746 O O . VAL A 1 92 ? -8.863 10.188 18.451 1.00 97.44 92 VAL A O 1
ATOM 749 N N . LYS A 1 93 ? -7.461 8.449 18.690 1.00 96.25 93 LYS A N 1
ATOM 750 C CA . LYS A 1 93 ? -8.206 7.774 19.764 1.00 96.25 93 LYS A CA 1
ATOM 751 C C . LYS A 1 93 ? -8.388 8.647 21.011 1.00 96.25 93 LYS A C 1
ATOM 753 O O . LYS A 1 93 ? -9.389 8.500 21.705 1.00 96.25 93 LYS A O 1
ATOM 758 N N . ARG A 1 94 ? -7.478 9.597 21.273 1.00 96.00 94 ARG A N 1
ATOM 759 C CA . ARG A 1 94 ? -7.615 10.572 22.378 1.00 96.00 94 ARG A CA 1
ATOM 760 C C . ARG A 1 94 ? -8.849 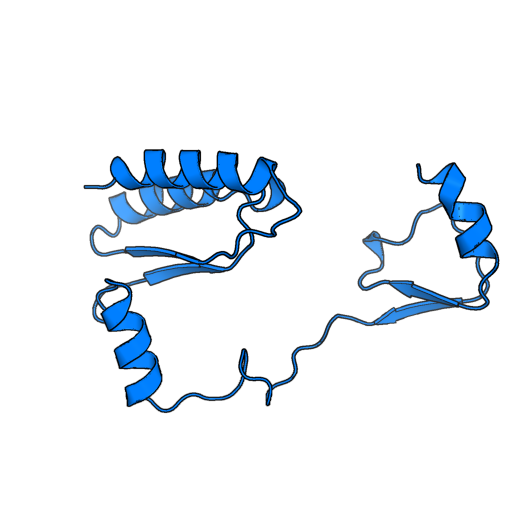11.463 22.224 1.00 96.00 94 ARG A C 1
ATOM 762 O O . ARG A 1 94 ? -9.500 11.764 23.217 1.00 96.00 94 ARG A O 1
ATOM 769 N N . GLU A 1 95 ? -9.175 11.844 20.992 1.00 97.12 95 GLU A N 1
ATOM 770 C CA . GLU A 1 95 ? -10.328 12.696 20.661 1.00 97.12 95 GLU A CA 1
ATOM 771 C C . GLU A 1 95 ? -11.569 11.873 20.268 1.00 97.12 95 GLU A C 1
ATOM 773 O O . GLU A 1 95 ? -12.708 12.327 20.402 1.00 97.12 95 GLU A O 1
ATOM 778 N N . LYS A 1 96 ? -11.358 10.649 19.767 1.00 96.50 96 LYS A N 1
ATOM 779 C CA . LYS A 1 96 ? -12.389 9.701 19.318 1.00 96.50 96 LYS A CA 1
ATOM 780 C C . LYS A 1 96 ? -12.173 8.322 19.957 1.00 96.50 96 LYS A C 1
ATOM 782 O O . LYS A 1 96 ? -11.648 7.427 19.296 1.00 96.50 96 LYS A O 1
ATOM 787 N N . PRO A 1 97 ? -12.580 8.118 21.225 1.00 95.25 97 PRO A N 1
ATOM 788 C CA . PRO A 1 97 ? -12.311 6.870 21.952 1.00 95.25 97 PRO A CA 1
ATOM 789 C C . PRO A 1 97 ? -12.931 5.618 21.318 1.00 95.25 97 PRO A C 1
ATOM 791 O O . PRO A 1 97 ? -12.501 4.497 21.583 1.00 95.25 97 PRO A O 1
ATOM 794 N N . ASP A 1 98 ? -13.951 5.796 20.480 1.00 96.00 98 ASP A N 1
ATOM 795 C CA . ASP A 1 98 ? -14.653 4.735 19.776 1.00 96.00 98 ASP A CA 1
ATOM 796 C C . ASP A 1 98 ? -13.955 4.281 18.483 1.00 96.00 98 ASP A C 1
ATOM 798 O O . ASP A 1 98 ? -14.343 3.251 17.941 1.00 96.00 98 ASP A O 1
ATOM 802 N N . VAL A 1 99 ? -12.901 4.946 18.005 1.00 97.44 99 VAL A N 1
ATOM 803 C CA . VAL A 1 99 ? -12.216 4.548 16.763 1.00 97.44 99 VAL A CA 1
ATOM 804 C C . VAL A 1 99 ? -11.443 3.227 16.896 1.00 97.44 99 VAL A C 1
ATOM 806 O O . VAL A 1 99 ? -10.818 2.930 17.918 1.00 97.44 99 VAL A O 1
ATOM 809 N N . GLN A 1 100 ? -11.467 2.429 15.832 1.00 96.56 100 GLN A N 1
ATOM 810 C CA . GLN A 1 100 ? -10.751 1.159 15.682 1.00 96.56 100 GLN A CA 1
ATOM 811 C C . GLN A 1 100 ? -9.666 1.273 14.609 1.00 96.56 100 GLN A C 1
ATOM 813 O O . GLN A 1 100 ? -9.814 2.052 13.667 1.00 96.56 100 GLN A O 1
ATOM 818 N N . LEU A 1 101 ? -8.613 0.463 14.720 1.00 96.31 101 LEU A N 1
ATOM 819 C CA . LEU A 1 101 ? -7.578 0.312 13.698 1.00 96.31 101 LEU A CA 1
ATOM 820 C C . LEU A 1 101 ? -7.514 -1.145 13.234 1.00 96.31 101 LEU A C 1
ATOM 822 O O . LEU A 1 101 ? -7.401 -2.048 14.058 1.00 96.31 101 LEU A O 1
ATOM 826 N N . ALA A 1 102 ? -7.541 -1.366 11.920 1.00 95.31 102 ALA A N 1
ATOM 827 C CA . ALA A 1 102 ? -7.221 -2.650 11.306 1.00 95.31 102 ALA A CA 1
ATOM 828 C C . ALA A 1 102 ? -5.965 -2.526 10.433 1.00 95.31 102 ALA A C 1
ATOM 830 O O . ALA A 1 102 ? -5.935 -1.772 9.459 1.00 95.31 102 ALA A O 1
ATOM 831 N N . MET A 1 103 ? -4.940 -3.307 10.769 1.00 94.69 103 MET A N 1
ATOM 832 C CA . MET A 1 103 ? -3.715 -3.443 9.982 1.00 94.69 103 MET A CA 1
ATOM 833 C C . MET A 1 103 ? -3.823 -4.725 9.154 1.00 94.69 103 MET A C 1
ATOM 835 O O . MET A 1 103 ? -3.715 -5.826 9.691 1.00 94.69 103 MET A O 1
ATOM 839 N N . VAL A 1 104 ? -4.091 -4.592 7.856 1.00 93.06 104 VAL A N 1
ATOM 840 C CA . VAL A 1 104 ? -4.331 -5.719 6.947 1.00 93.06 104 VAL A CA 1
ATOM 841 C C . VAL A 1 104 ? -3.130 -5.879 6.027 1.00 93.06 104 VAL A C 1
ATOM 843 O O . VAL A 1 104 ? -2.865 -5.036 5.172 1.00 93.06 104 VAL A O 1
ATOM 846 N N . GLY A 1 105 ? -2.410 -6.985 6.176 1.00 88.25 105 GLY A N 1
ATOM 847 C CA . GLY A 1 105 ? -1.220 -7.245 5.382 1.00 88.25 105 GLY A CA 1
ATOM 848 C C . GLY A 1 105 ? -0.967 -8.723 5.167 1.00 88.25 105 GLY A C 1
ATOM 849 O O . GLY A 1 105 ? -1.366 -9.567 5.966 1.00 88.25 105 GLY A O 1
ATOM 850 N N . SER A 1 106 ? -0.285 -9.028 4.069 1.00 79.00 106 SER A N 1
ATOM 851 C CA . SER A 1 106 ? 0.294 -10.341 3.814 1.00 79.00 106 SER A CA 1
ATOM 852 C C . SER A 1 106 ? 1.786 -10.303 4.114 1.00 79.00 106 SER A C 1
ATOM 854 O O . SER A 1 106 ? 2.465 -9.332 3.765 1.00 79.00 106 SER A O 1
ATOM 856 N N . LEU A 1 107 ? 2.305 -11.384 4.683 1.00 75.69 107 LEU A N 1
ATOM 857 C CA . LEU A 1 107 ? 3.739 -11.644 4.685 1.00 75.69 107 LEU A CA 1
ATOM 858 C C . LEU A 1 107 ? 4.133 -12.172 3.304 1.00 75.69 107 LEU A C 1
ATOM 860 O O . LEU A 1 107 ? 3.453 -13.042 2.755 1.00 75.69 107 LEU A O 1
ATOM 864 N N . ALA A 1 108 ? 5.203 -11.628 2.735 1.00 71.56 108 ALA A N 1
ATOM 865 C CA . ALA A 1 108 ? 5.821 -12.191 1.546 1.00 71.56 108 ALA A CA 1
ATOM 866 C C . ALA A 1 108 ? 6.873 -13.209 2.014 1.00 71.56 108 ALA A C 1
ATOM 868 O O . ALA A 1 108 ? 7.671 -12.909 2.898 1.00 71.56 108 ALA A O 1
ATOM 869 N N . GLY A 1 109 ? 6.828 -14.442 1.500 1.00 63.88 109 GLY A N 1
ATOM 870 C CA . GLY A 1 109 ? 7.685 -15.533 1.993 1.00 63.88 109 GLY A CA 1
ATOM 871 C C . GLY A 1 109 ? 9.186 -15.310 1.765 1.00 63.88 109 GLY A C 1
ATOM 872 O O . GLY A 1 109 ? 10.008 -15.999 2.359 1.00 63.88 109 GLY A O 1
ATOM 873 N N . ASP A 1 110 ? 9.531 -14.354 0.911 1.00 74.06 110 ASP A N 1
ATOM 874 C CA . ASP A 1 110 ? 10.877 -13.908 0.569 1.00 74.06 110 ASP A CA 1
ATOM 875 C C . ASP A 1 110 ? 11.361 -12.705 1.398 1.00 74.06 110 ASP A C 1
ATOM 877 O O . ASP A 1 110 ? 12.472 -12.230 1.169 1.00 74.06 110 ASP A O 1
ATOM 881 N N . ASP A 1 111 ? 10.570 -12.234 2.369 1.00 71.81 111 ASP A N 1
ATOM 882 C CA . ASP A 1 111 ? 10.847 -11.023 3.148 1.00 71.81 111 ASP A CA 1
ATOM 883 C C . ASP A 1 111 ? 10.988 -11.318 4.662 1.00 71.81 111 ASP A C 1
ATOM 885 O O . ASP A 1 111 ? 10.005 -11.270 5.412 1.00 71.81 111 ASP A O 1
ATOM 889 N N . PRO A 1 112 ? 12.207 -11.639 5.148 1.00 76.50 112 PRO A N 1
ATOM 890 C CA . PRO A 1 112 ? 12.475 -11.849 6.572 1.00 76.50 112 PRO A CA 1
ATOM 891 C C . PRO A 1 112 ? 12.194 -10.610 7.431 1.00 76.50 112 PRO A C 1
ATOM 893 O O . PRO A 1 112 ? 11.804 -10.748 8.590 1.00 76.50 112 PRO A O 1
ATOM 896 N N . GLU A 1 113 ? 12.378 -9.411 6.873 1.00 79.56 113 GLU A N 1
ATOM 897 C CA . GLU A 1 113 ? 12.182 -8.139 7.576 1.00 79.56 113 GLU A CA 1
ATOM 898 C C . GLU A 1 113 ? 10.699 -7.922 7.906 1.00 79.56 113 GLU A C 1
ATOM 900 O O . GLU A 1 113 ? 10.355 -7.426 8.983 1.00 79.56 113 GLU A O 1
ATOM 905 N N . GLY A 1 114 ? 9.798 -8.402 7.043 1.00 82.06 114 GLY A N 1
ATOM 906 C CA . GLY A 1 114 ? 8.363 -8.303 7.286 1.00 82.06 114 GLY A CA 1
ATOM 907 C C . GLY A 1 114 ? 7.871 -9.040 8.535 1.00 82.06 114 GLY A C 1
ATOM 908 O O . GLY A 1 114 ? 6.926 -8.585 9.184 1.00 82.06 114 GLY A O 1
ATOM 909 N N . TYR A 1 115 ? 8.537 -10.127 8.939 1.00 83.88 115 TYR A N 1
ATOM 910 C CA . TYR A 1 115 ? 8.227 -10.818 10.196 1.00 83.88 115 TYR A CA 1
ATOM 911 C C . TYR A 1 115 ? 8.605 -9.986 11.426 1.00 83.88 115 TYR A C 1
ATOM 913 O O . TYR A 1 115 ? 7.850 -9.951 12.400 1.00 83.88 115 TYR A O 1
ATOM 921 N N . GLU A 1 116 ? 9.748 -9.299 11.384 1.00 87.06 116 GLU A N 1
ATOM 922 C CA . GLU A 1 116 ? 10.193 -8.430 12.475 1.00 87.06 116 GLU A CA 1
ATOM 923 C C . GLU A 1 116 ? 9.246 -7.236 12.640 1.00 87.06 116 GLU A C 1
ATOM 925 O O . GLU A 1 116 ? 8.804 -6.929 13.751 1.00 87.06 116 GLU A O 1
ATOM 930 N N . ILE A 1 117 ? 8.856 -6.611 11.526 1.00 87.44 117 ILE A N 1
ATOM 931 C CA . ILE A 1 117 ? 7.877 -5.521 11.530 1.00 87.44 117 ILE A CA 1
ATOM 932 C C . ILE A 1 117 ? 6.529 -5.991 12.081 1.00 87.44 117 ILE A C 1
ATOM 934 O O . ILE A 1 117 ? 5.946 -5.298 12.915 1.00 87.44 117 ILE A O 1
ATOM 938 N N . LEU A 1 118 ? 6.049 -7.174 11.687 1.00 87.69 118 LEU A N 1
ATOM 939 C CA . LEU A 1 118 ? 4.815 -7.740 12.231 1.00 87.69 118 LEU A CA 1
ATOM 940 C C . LEU A 1 118 ? 4.905 -7.982 13.748 1.00 87.69 118 LEU A C 1
ATOM 942 O O . LEU A 1 118 ? 3.948 -7.681 14.461 1.00 87.69 118 LEU A O 1
ATOM 946 N N . SER A 1 119 ? 6.038 -8.482 14.260 1.00 88.56 119 SER A N 1
ATOM 947 C CA . SER A 1 119 ? 6.244 -8.651 15.709 1.00 88.56 119 SER A CA 1
ATOM 948 C C . SER A 1 119 ? 6.090 -7.323 16.444 1.00 88.56 119 SER A C 1
ATOM 950 O O . SER A 1 119 ? 5.311 -7.221 17.389 1.00 88.56 119 SER A O 1
ATOM 952 N N . ARG A 1 120 ? 6.758 -6.275 15.950 1.00 89.69 120 ARG A N 1
ATOM 953 C CA . ARG A 1 120 ? 6.694 -4.931 16.541 1.00 89.69 120 ARG A CA 1
ATOM 954 C C . ARG A 1 120 ? 5.289 -4.338 16.477 1.00 89.69 120 ARG A C 1
ATOM 956 O O . ARG A 1 120 ? 4.844 -3.723 17.439 1.00 89.69 120 ARG A O 1
ATOM 963 N N . VAL A 1 121 ? 4.577 -4.539 15.366 1.00 89.88 121 VAL A N 1
ATOM 964 C CA . VAL A 1 121 ? 3.169 -4.136 15.233 1.00 89.88 121 VAL A CA 1
ATOM 965 C C . VAL A 1 121 ? 2.317 -4.818 16.300 1.00 89.88 121 VAL A C 1
ATOM 967 O O . VAL A 1 121 ? 1.594 -4.128 17.010 1.00 89.88 121 VAL A O 1
ATOM 970 N N . ASN A 1 122 ? 2.449 -6.135 16.477 1.00 90.06 122 ASN A N 1
ATOM 971 C CA . ASN A 1 122 ? 1.697 -6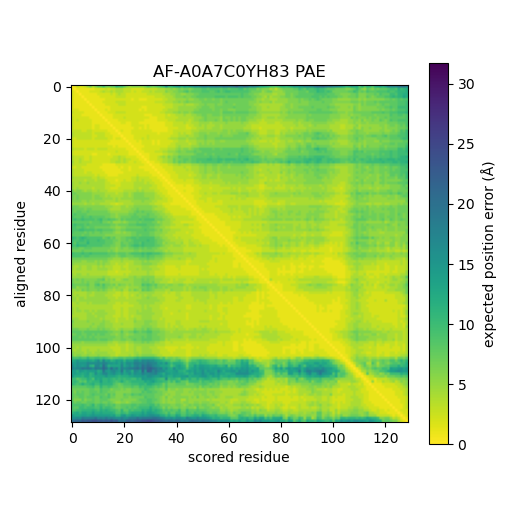.876 17.492 1.00 90.06 122 ASN A CA 1
ATOM 972 C C . ASN A 1 122 ? 2.021 -6.408 18.921 1.00 90.06 122 ASN A C 1
ATOM 974 O O . ASN A 1 122 ? 1.113 -6.264 19.739 1.00 90.06 122 ASN A O 1
ATOM 978 N N . GLU A 1 123 ? 3.294 -6.142 19.220 1.00 91.19 123 GLU A N 1
ATOM 979 C CA . GLU A 1 123 ? 3.732 -5.615 20.518 1.00 91.19 123 GLU A CA 1
ATOM 980 C C . GLU A 1 123 ? 3.137 -4.234 20.817 1.00 91.19 123 GLU A C 1
ATOM 982 O O . GLU A 1 123 ? 2.691 -3.990 21.938 1.00 91.19 123 GLU A O 1
ATOM 987 N N . GLU A 1 124 ? 3.103 -3.328 19.836 1.00 89.25 124 GLU A N 1
ATOM 988 C CA . GLU A 1 124 ? 2.474 -2.015 20.003 1.00 89.25 124 GLU A CA 1
ATOM 989 C C . GLU A 1 124 ? 0.947 -2.116 20.083 1.00 89.25 124 GLU A C 1
ATOM 991 O O . GLU A 1 124 ? 0.333 -1.441 20.910 1.00 89.25 124 GLU A O 1
ATOM 996 N N . SER A 1 125 ? 0.323 -2.987 19.285 1.00 86.06 125 SER A N 1
ATOM 997 C CA . SER A 1 125 ? -1.122 -3.234 19.342 1.00 86.06 125 SER A CA 1
ATOM 998 C C . SER A 1 125 ? -1.565 -3.797 20.694 1.00 86.06 125 SER A C 1
ATOM 1000 O O . SER A 1 125 ? -2.629 -3.431 21.178 1.00 86.06 125 SER A O 1
ATOM 1002 N N . ALA A 1 126 ? -0.744 -4.619 21.354 1.00 85.62 126 ALA A N 1
ATOM 1003 C CA . ALA A 1 126 ? -1.049 -5.167 22.679 1.00 85.62 126 ALA A CA 1
ATOM 1004 C C . ALA A 1 126 ? -1.078 -4.112 23.804 1.00 85.62 126 ALA A C 1
ATOM 1006 O O . ALA A 1 126 ? -1.549 -4.401 24.904 1.00 85.62 126 ALA A O 1
ATOM 1007 N N . LYS A 1 127 ? -0.566 -2.901 23.553 1.00 86.12 127 LYS A N 1
ATOM 1008 C CA . LYS A 1 127 ? -0.618 -1.775 24.500 1.00 86.12 127 LYS A CA 1
ATOM 1009 C C . LYS A 1 127 ? -1.907 -0.966 24.378 1.00 86.12 127 LYS A C 1
ATOM 1011 O O . LYS A 1 127 ? -2.127 -0.072 25.195 1.00 86.12 127 LYS A O 1
ATOM 1016 N N . ASP A 1 128 ? -2.714 -1.231 23.353 1.00 78.44 128 ASP A N 1
ATOM 1017 C CA . ASP A 1 128 ? -3.992 -0.565 23.156 1.00 78.44 128 ASP A CA 1
ATOM 1018 C C . ASP A 1 128 ? -5.051 -1.170 24.104 1.00 78.44 128 ASP A C 1
ATOM 1020 O O . ASP A 1 128 ? -5.256 -2.386 24.072 1.00 78.44 128 ASP A O 1
ATOM 1024 N N . PRO A 1 129 ? -5.678 -0.366 24.985 1.00 61.66 129 PRO A N 1
ATOM 1025 C CA . PRO A 1 129 ? -6.690 -0.837 25.930 1.00 61.66 129 PRO A CA 1
ATOM 1026 C C . PRO A 1 129 ? -8.058 -1.119 25.293 1.00 61.66 129 PRO A C 1
ATOM 1028 O O . PRO A 1 129 ? -8.406 -0.488 24.259 1.00 61.66 129 PRO A O 1
#

Foldseek 3Di:
DCVVCQVVVQVDQEDEDQDPVPDDPPRDHNYYYHDHDDDDCCDPVNDDDDPVVVVVVCVVVVDDPVFAEDEDEEQLDVVSVLVVVLVVVVVVCVVVVRYYYYYHHDYDPPDPVSVVSVVVNVVSVVPND

Secondary structure (DSSP, 8-state):
-HHHHHHHHTTSSEEEESSGGGS-TT---SEEEE------TTSTTTS---HHHHHHHHHHTT--TTS-EEEEES-S-GGG-HHHHHHHHHHHHHH-TT-EEEEE-PPPTT-HHHHHHHHHHHHHHTT--

Radius of gyration: 20.61 Å; Cα contacts (8 Å, |Δi|>4): 121; chains: 1; bounding box: 49×28×54 Å

Mean predicted aligned error: 5.07 Å

Solvent-accessible surface area (backbone atoms only — not comparable to full-atom values): 8134 Å² total; per-residue (Å²): 110,65,84,72,50,44,68,64,59,48,71,40,71,61,48,79,36,62,48,75,89,73,59,60,93,84,70,71,61,85,38,82,45,76,54,64,88,81,82,58,63,81,39,93,89,55,36,90,69,59,69,69,57,55,50,50,55,44,48,73,70,75,48,64,89,90,40,57,75,46,76,48,83,46,59,44,43,81,94,66,39,65,64,59,50,51,53,53,48,54,59,50,33,76,82,37,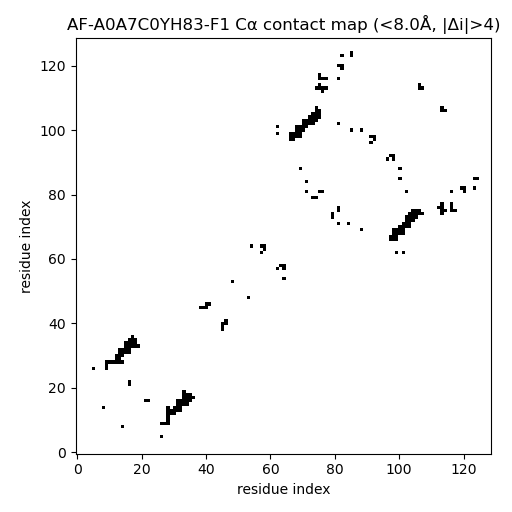76,66,55,42,80,46,85,45,61,59,83,54,97,88,41,75,65,26,56,54,47,45,51,52,48,53,60,57,55,70,70,61,131

Nearest PDB structures (foldseek):
  6zmz-assembly1_AAA  TM=9.228E-01  e=8.854E-10  Thermoproteus uzoniensis
  6zj4-assembly1_AAA  TM=9.415E-01  e=1.320E-09  Thermoproteus uzoniensis
  2xa9-assembly1_A  TM=9.089E-01  e=1.304E-07  Pyrococcus horikoshii
  2xa1-assembly1_A  TM=9.112E-01  e=1.702E-07  Pyrococcus horikoshii
  2xa1-assembly2_B  TM=9.143E-01  e=2.078E-07  Pyrococcus horikoshii

pLDDT: mean 92.3, std 6.73, range [61.66, 97.75]